Protein AF-A0AAW2YRF1-F1 (afdb_monomer)

Sequence (108 aa):
MTRDQGMNDHSERQIMEGVYMTDFRKKNNQQNLASDPKLSPEEIKERQNQIDHLERSNQEMLEYDPERKDQEIQEYILENVKIIKKYKTQIENSLKDSGDHYDNGVYL

Radius of gyration: 24.69 Å; Cα contacts (8 Å, |Δi|>4): 47; chains: 1; bounding box: 64×67×50 Å

Structure (mmCIF, N/CA/C/O backbone):
data_AF-A0AAW2YRF1-F1
#
_entry.id   AF-A0AAW2YRF1-F1
#
loop_
_atom_site.group_PDB
_atom_site.id
_atom_site.type_symbol
_atom_site.label_atom_id
_atom_site.label_alt_id
_atom_site.label_comp_id
_atom_site.label_asym_id
_atom_site.label_entity_id
_atom_site.label_seq_id
_atom_site.pdbx_PDB_ins_code
_atom_site.Cartn_x
_atom_site.Cartn_y
_atom_site.Cartn_z
_atom_site.occupancy
_atom_site.B_iso_or_equiv
_atom_site.auth_seq_id
_atom_site.auth_comp_id
_atom_site.auth_asym_id
_atom_site.auth_atom_id
_atom_site.pdbx_PDB_model_num
ATOM 1 N N . MET A 1 1 ? 20.471 -32.994 -32.333 1.00 36.84 1 MET A N 1
ATOM 2 C CA . MET A 1 1 ? 20.816 -31.558 -32.302 1.00 36.84 1 MET A CA 1
ATOM 3 C C . MET A 1 1 ? 20.463 -31.055 -30.914 1.00 36.84 1 MET A C 1
ATOM 5 O O . MET A 1 1 ? 19.290 -30.883 -30.609 1.00 36.84 1 MET A O 1
ATOM 9 N N . THR A 1 2 ? 21.453 -31.025 -30.028 1.00 39.25 2 THR A N 1
ATOM 10 C CA . THR A 1 2 ? 21.296 -30.841 -28.578 1.00 39.25 2 THR A CA 1
ATOM 11 C C . THR A 1 2 ? 21.519 -29.372 -28.224 1.00 39.25 2 THR A C 1
ATOM 13 O O . THR A 1 2 ? 22.401 -28.733 -28.785 1.00 39.25 2 THR A O 1
ATOM 16 N N . ARG A 1 3 ? 20.653 -28.851 -27.350 1.00 40.78 3 ARG A N 1
ATOM 17 C CA . ARG A 1 3 ? 20.533 -27.444 -26.948 1.00 40.78 3 ARG A CA 1
ATOM 18 C C . ARG A 1 3 ? 21.81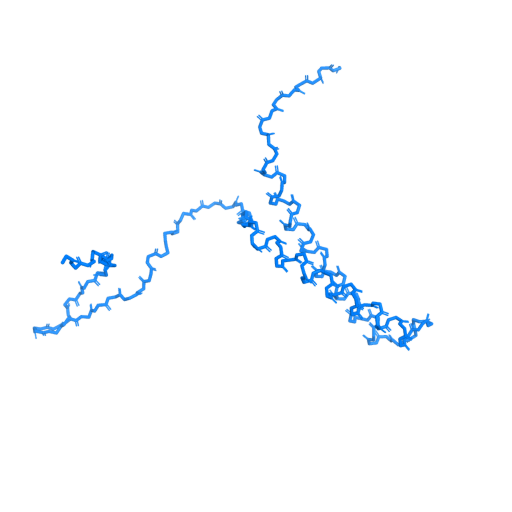7 -26.919 -26.294 1.00 40.78 3 ARG A C 1
ATOM 20 O O . ARG A 1 3 ? 22.289 -27.516 -25.333 1.00 40.78 3 ARG A O 1
ATOM 27 N N . ASP A 1 4 ? 22.292 -25.778 -26.781 1.00 45.16 4 ASP A N 1
ATOM 28 C CA . ASP A 1 4 ? 23.274 -24.913 -26.125 1.00 45.16 4 ASP A CA 1
ATOM 29 C C . ASP A 1 4 ? 22.631 -24.319 -24.857 1.00 45.16 4 ASP A C 1
ATOM 31 O O . ASP A 1 4 ? 21.684 -23.531 -24.931 1.00 45.16 4 ASP A O 1
ATOM 35 N N . GLN A 1 5 ? 23.069 -24.781 -23.684 1.00 44.62 5 GLN A N 1
ATOM 36 C CA . GLN A 1 5 ? 22.688 -24.242 -22.378 1.00 44.62 5 GLN A CA 1
ATOM 37 C C . GLN A 1 5 ? 23.835 -23.372 -21.868 1.00 44.62 5 GLN A C 1
ATOM 39 O O . GLN A 1 5 ? 24.977 -23.819 -21.803 1.00 44.62 5 GLN A O 1
ATOM 44 N N . GLY A 1 6 ? 23.497 -22.131 -21.510 1.00 45.22 6 GLY A N 1
ATOM 45 C CA . GLY A 1 6 ? 24.431 -21.091 -21.100 1.00 45.22 6 GLY A CA 1
ATOM 46 C C . GLY A 1 6 ? 25.429 -21.546 -20.039 1.00 45.22 6 GLY A C 1
ATOM 47 O O . GLY A 1 6 ? 25.054 -21.970 -18.944 1.00 45.22 6 GLY A O 1
ATOM 48 N N . MET A 1 7 ? 26.710 -21.397 -20.371 1.00 44.88 7 MET A N 1
ATOM 49 C CA . MET A 1 7 ? 27.801 -21.458 -19.411 1.00 44.88 7 MET A CA 1
ATOM 50 C C . MET A 1 7 ? 27.683 -20.269 -18.455 1.00 44.88 7 MET A C 1
ATOM 52 O O . MET A 1 7 ? 28.015 -19.136 -18.799 1.00 44.88 7 MET A O 1
ATOM 56 N N . ASN A 1 8 ? 27.182 -20.527 -17.246 1.00 54.75 8 ASN A N 1
ATOM 57 C CA . ASN A 1 8 ? 27.429 -19.641 -16.119 1.00 54.75 8 ASN A CA 1
ATOM 58 C C . ASN A 1 8 ? 28.921 -19.742 -15.784 1.00 54.75 8 ASN A C 1
ATOM 60 O O . ASN A 1 8 ? 29.389 -20.771 -15.301 1.00 54.75 8 ASN A O 1
ATOM 64 N N . ASP A 1 9 ? 29.652 -18.677 -16.093 1.00 54.75 9 ASP A N 1
ATOM 65 C CA . ASP A 1 9 ? 31.092 -18.536 -15.891 1.00 54.75 9 ASP A CA 1
ATOM 66 C C . ASP A 1 9 ? 31.390 -18.366 -14.386 1.00 54.75 9 ASP A C 1
ATOM 68 O O . ASP A 1 9 ? 31.544 -17.257 -13.860 1.00 54.75 9 ASP A O 1
ATOM 72 N N . HIS A 1 10 ? 31.338 -19.479 -13.651 1.00 62.91 10 HIS A N 1
ATOM 73 C CA . HIS A 1 10 ? 31.681 -19.534 -12.236 1.00 62.91 10 HIS A CA 1
ATOM 74 C C . HIS A 1 10 ? 33.199 -19.628 -12.086 1.00 62.91 10 HIS A C 1
ATOM 76 O O . HIS A 1 10 ? 33.837 -20.519 -12.637 1.00 62.91 10 HIS A O 1
ATOM 82 N N . SER A 1 11 ? 33.794 -18.719 -11.314 1.00 69.94 11 SER A N 1
ATOM 83 C CA . SER A 1 11 ? 35.229 -18.762 -11.035 1.00 69.94 11 SER A CA 1
ATOM 84 C C . SER A 1 11 ? 35.549 -19.897 -10.058 1.00 69.94 11 SER A C 1
ATOM 86 O O . SER A 1 11 ? 35.080 -19.880 -8.916 1.00 69.94 11 SER A O 1
ATOM 88 N N . GLU A 1 12 ? 36.367 -20.857 -10.486 1.00 72.44 12 GLU A N 1
ATOM 89 C CA . GLU A 1 12 ? 36.902 -21.927 -9.640 1.00 72.44 12 GLU A CA 1
ATOM 90 C C . GLU A 1 12 ? 38.232 -21.504 -9.008 1.00 72.44 12 GLU A C 1
ATOM 92 O O . GLU A 1 12 ? 39.100 -20.933 -9.672 1.00 72.44 12 GLU A O 1
ATOM 97 N N . ARG A 1 13 ? 38.419 -21.790 -7.715 1.00 75.88 13 ARG A N 1
ATOM 98 C CA . ARG A 1 13 ? 39.691 -21.567 -7.016 1.00 75.88 13 ARG A CA 1
ATOM 99 C C . ARG A 1 13 ? 40.171 -22.856 -6.357 1.00 75.88 13 ARG A C 1
ATOM 101 O O . ARG A 1 13 ? 39.432 -23.496 -5.612 1.00 75.88 13 ARG A O 1
ATOM 108 N N . GLN A 1 14 ? 41.431 -23.207 -6.601 1.00 82.06 14 GLN A N 1
ATOM 109 C CA . GLN A 1 14 ? 42.091 -24.331 -5.942 1.00 82.06 14 GLN A CA 1
ATOM 110 C C . GLN A 1 14 ? 42.462 -23.963 -4.499 1.00 82.06 14 GLN A C 1
ATOM 112 O O . GLN A 1 14 ? 43.044 -22.902 -4.259 1.00 82.06 14 GLN A O 1
ATOM 117 N N . ILE A 1 15 ? 42.122 -24.832 -3.544 1.00 81.50 15 ILE A N 1
ATOM 118 C CA . ILE A 1 15 ? 42.406 -24.621 -2.111 1.00 81.50 15 ILE A CA 1
ATOM 119 C C . ILE A 1 15 ? 43.464 -25.605 -1.604 1.00 81.50 15 ILE A C 1
ATOM 121 O O . ILE A 1 15 ? 44.271 -25.246 -0.751 1.00 81.50 15 ILE A O 1
ATOM 125 N N . MET A 1 16 ? 43.502 -26.816 -2.164 1.00 68.75 16 MET A N 1
ATOM 126 C CA . MET A 1 16 ? 44.537 -27.825 -1.920 1.00 68.75 16 MET A CA 1
ATOM 127 C C . MET A 1 16 ? 44.843 -28.601 -3.206 1.00 68.75 16 MET A C 1
ATOM 129 O O . MET A 1 16 ? 44.125 -28.490 -4.203 1.00 68.75 16 MET A O 1
ATOM 133 N N . GLU A 1 17 ? 45.923 -29.383 -3.207 1.00 70.75 17 GLU A N 1
ATOM 134 C CA . GLU A 1 17 ? 46.268 -30.266 -4.325 1.00 70.75 17 GLU A CA 1
ATOM 135 C C . GLU A 1 17 ? 45.103 -31.229 -4.612 1.00 70.75 17 GLU A C 1
ATOM 137 O O . GLU A 1 17 ? 44.673 -31.980 -3.740 1.00 70.75 17 GLU A O 1
ATOM 142 N N . GLY A 1 18 ? 44.521 -31.130 -5.811 1.00 77.81 18 GLY A N 1
ATOM 143 C CA . GLY A 1 18 ? 43.349 -31.914 -6.214 1.00 77.81 18 GLY A CA 1
ATOM 144 C C . GLY A 1 18 ? 41.987 -31.452 -5.668 1.00 77.81 18 GLY A C 1
ATOM 145 O O . GLY A 1 18 ? 40.986 -32.091 -5.982 1.00 77.81 18 GLY A O 1
ATOM 146 N N . VAL A 1 19 ? 41.907 -30.360 -4.893 1.00 74.69 19 VAL A N 1
ATOM 147 C CA . VAL A 1 19 ? 40.645 -29.863 -4.306 1.00 74.69 19 VAL A CA 1
ATOM 148 C C . VAL A 1 19 ? 40.318 -28.454 -4.804 1.00 74.69 19 VAL A C 1
ATOM 150 O O . VAL A 1 19 ? 41.022 -27.484 -4.498 1.00 74.69 19 VAL A O 1
ATOM 153 N N . TYR A 1 20 ? 39.203 -28.345 -5.527 1.00 82.69 20 TYR A N 1
ATOM 154 C CA . TYR A 1 20 ? 38.701 -27.112 -6.133 1.00 82.69 20 TYR A CA 1
ATOM 155 C C . TYR A 1 20 ? 37.391 -26.685 -5.468 1.00 82.69 20 TYR A C 1
ATOM 157 O O . TYR A 1 20 ? 36.534 -27.518 -5.180 1.00 82.69 20 TYR A O 1
ATOM 165 N N . MET A 1 21 ? 37.232 -25.383 -5.231 1.00 76.25 21 MET A N 1
ATOM 166 C CA . MET A 1 21 ? 35.952 -24.797 -4.840 1.00 76.25 21 MET A CA 1
ATOM 167 C C . MET A 1 21 ? 35.445 -23.861 -5.931 1.00 76.25 21 MET A C 1
ATOM 169 O O . MET A 1 21 ? 36.144 -22.935 -6.345 1.00 76.25 21 MET A O 1
ATOM 173 N N . THR A 1 22 ? 34.203 -24.079 -6.346 1.00 78.12 22 THR A N 1
ATOM 174 C CA . THR A 1 22 ? 33.478 -23.214 -7.276 1.00 78.12 22 THR A CA 1
ATOM 175 C C . THR A 1 22 ? 32.77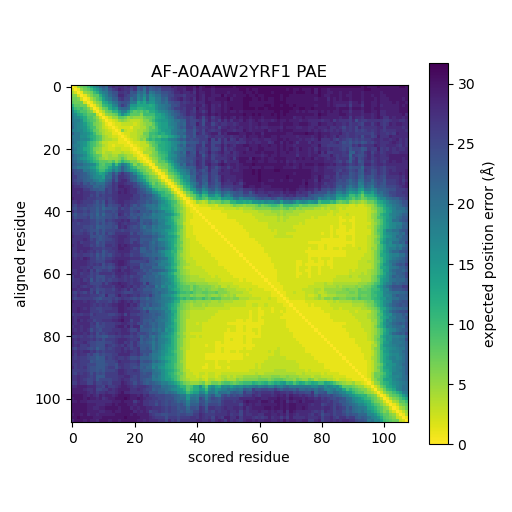4 -22.108 -6.497 1.00 78.12 22 THR A C 1
ATOM 177 O O . THR A 1 22 ? 32.010 -22.380 -5.568 1.00 78.12 22 THR A O 1
ATOM 180 N N . ASP A 1 23 ? 33.025 -20.851 -6.857 1.00 69.31 23 ASP A N 1
ATOM 181 C CA . ASP A 1 23 ? 32.333 -19.719 -6.248 1.00 69.31 23 ASP A CA 1
ATOM 182 C C . ASP A 1 23 ? 31.011 -19.439 -6.981 1.00 69.31 23 ASP A C 1
ATOM 184 O O . ASP A 1 23 ? 30.985 -18.913 -8.095 1.00 69.31 23 ASP A O 1
ATOM 188 N N . PHE A 1 24 ? 29.893 -19.806 -6.350 1.00 70.31 24 PHE A N 1
ATOM 189 C CA . PHE A 1 24 ? 28.544 -19.582 -6.885 1.00 70.31 24 PHE A CA 1
ATOM 190 C C . PHE A 1 24 ? 27.994 -18.185 -6.589 1.00 70.31 24 PHE A C 1
ATOM 192 O O . PHE A 1 24 ? 26.838 -17.898 -6.919 1.00 70.31 24 PHE A O 1
ATOM 199 N N . ARG A 1 25 ? 28.774 -17.298 -5.958 1.00 69.06 25 ARG A N 1
ATOM 200 C CA . ARG A 1 25 ? 28.332 -15.922 -5.733 1.00 69.06 25 ARG A CA 1
ATOM 201 C C . ARG A 1 25 ? 28.114 -15.261 -7.091 1.00 69.06 25 ARG A C 1
ATOM 203 O O . ARG A 1 25 ? 29.058 -15.023 -7.841 1.00 69.06 25 ARG A O 1
ATOM 210 N N . LYS A 1 26 ? 26.848 -14.961 -7.410 1.00 57.59 26 LYS A N 1
ATOM 211 C CA . LYS A 1 26 ? 26.489 -14.103 -8.543 1.00 57.59 26 LYS A CA 1
ATOM 212 C C . LYS A 1 26 ? 27.357 -12.853 -8.449 1.00 57.59 26 LYS A C 1
ATOM 214 O O . LYS A 1 26 ? 27.332 -12.174 -7.421 1.00 57.59 26 LYS A O 1
ATOM 219 N N . LYS A 1 27 ? 28.122 -12.561 -9.504 1.00 55.28 27 LYS A N 1
ATOM 220 C CA . LYS A 1 27 ? 28.773 -11.262 -9.678 1.00 55.28 27 LYS A CA 1
ATOM 221 C C . LYS A 1 27 ? 27.654 -10.222 -9.731 1.00 55.28 27 LYS A C 1
ATOM 223 O O . LYS A 1 27 ? 27.136 -9.922 -10.801 1.00 55.28 27 LYS A O 1
ATOM 228 N N . ASN A 1 28 ? 27.231 -9.715 -8.574 1.00 47.66 28 ASN A N 1
ATOM 229 C CA . ASN A 1 28 ? 26.472 -8.481 -8.514 1.00 47.66 28 ASN A CA 1
ATOM 230 C C . ASN A 1 28 ? 27.439 -7.421 -9.013 1.00 47.66 28 ASN A C 1
ATOM 232 O O . ASN A 1 28 ? 28.335 -6.990 -8.288 1.00 47.66 28 ASN A O 1
ATOM 236 N N . ASN A 1 29 ? 27.302 -7.098 -10.294 1.00 46.66 29 ASN A N 1
ATOM 237 C CA . ASN A 1 29 ? 27.963 -5.977 -10.917 1.00 46.66 29 ASN A CA 1
ATOM 238 C C . ASN A 1 29 ? 27.454 -4.743 -10.165 1.00 46.66 29 ASN A C 1
ATOM 240 O O . ASN A 1 29 ? 26.373 -4.232 -10.446 1.00 46.66 29 ASN A O 1
ATOM 244 N N . GLN A 1 30 ? 28.183 -4.341 -9.123 1.00 52.12 30 GLN A N 1
ATOM 245 C CA . GLN A 1 30 ? 28.000 -3.065 -8.453 1.00 52.12 30 GLN A CA 1
ATOM 246 C C . GLN A 1 30 ? 28.397 -1.986 -9.459 1.00 52.12 30 GLN A C 1
ATOM 248 O O . GLN A 1 30 ? 29.527 -1.502 -9.467 1.00 52.12 30 GLN A O 1
ATOM 253 N N . GLN A 1 31 ? 27.464 -1.639 -10.344 1.00 46.06 31 GLN A N 1
ATOM 254 C CA . GLN A 1 31 ? 27.438 -0.303 -10.902 1.00 46.06 31 GLN A CA 1
ATOM 255 C C . GLN A 1 31 ? 26.774 0.621 -9.888 1.00 46.06 31 GLN A C 1
ATOM 257 O O . GLN A 1 31 ? 25.839 0.276 -9.171 1.00 46.06 31 GLN A O 1
ATOM 262 N N . ASN A 1 32 ? 27.410 1.765 -9.776 1.00 41.09 32 ASN A N 1
ATOM 263 C CA . ASN A 1 32 ? 27.377 2.703 -8.684 1.00 41.09 32 ASN A CA 1
ATOM 264 C C . ASN A 1 32 ? 26.486 3.889 -9.121 1.00 41.09 32 ASN A C 1
ATOM 266 O O . ASN A 1 32 ? 26.376 4.137 -10.320 1.00 41.09 32 ASN A O 1
ATOM 270 N N . LEU A 1 33 ? 25.955 4.642 -8.151 1.00 43.09 33 LEU A N 1
ATOM 271 C CA . LEU A 1 33 ? 25.226 5.925 -8.260 1.00 43.09 33 LEU A CA 1
ATOM 272 C C . LEU A 1 33 ? 23.690 5.887 -8.438 1.00 43.09 33 LEU A C 1
ATOM 274 O O . LEU A 1 33 ? 23.150 5.867 -9.537 1.00 43.09 33 LEU A O 1
ATOM 278 N N . ALA A 1 34 ? 23.009 6.021 -7.294 1.00 47.31 34 ALA A N 1
ATOM 279 C CA . ALA A 1 34 ? 21.931 6.987 -7.046 1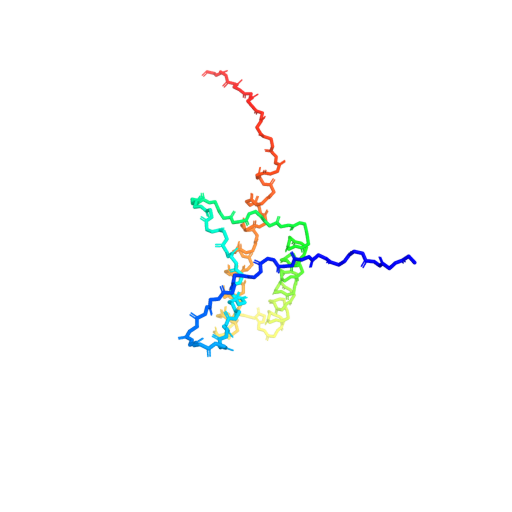.00 47.31 34 ALA A CA 1
ATOM 280 C C . ALA A 1 34 ? 20.960 7.289 -8.206 1.00 47.31 34 ALA A C 1
ATOM 282 O O . ALA A 1 34 ? 20.900 8.397 -8.727 1.00 47.31 34 ALA A O 1
ATOM 283 N N . SER A 1 35 ? 20.131 6.313 -8.532 1.00 49.59 35 SER A N 1
ATOM 284 C CA . SER A 1 35 ? 18.763 6.532 -8.999 1.00 49.59 35 SER A CA 1
ATOM 285 C C . SER A 1 35 ? 17.941 5.423 -8.353 1.00 49.59 35 SER A C 1
ATOM 287 O O . SER A 1 35 ? 18.411 4.285 -8.281 1.00 49.59 35 SER A O 1
ATOM 289 N N . ASP A 1 36 ? 16.783 5.743 -7.772 1.00 57.78 36 ASP A N 1
ATOM 290 C CA . ASP A 1 36 ? 15.845 4.696 -7.357 1.00 57.78 36 ASP A CA 1
ATOM 291 C C . ASP A 1 36 ? 15.674 3.742 -8.553 1.00 57.78 36 ASP A C 1
ATOM 293 O O . ASP A 1 36 ? 15.431 4.230 -9.660 1.00 57.78 36 ASP A O 1
ATOM 297 N N . PRO A 1 37 ? 15.878 2.420 -8.398 1.00 67.25 37 PRO A N 1
ATOM 298 C CA . PRO A 1 37 ? 15.842 1.513 -9.533 1.00 67.25 37 PRO A CA 1
ATO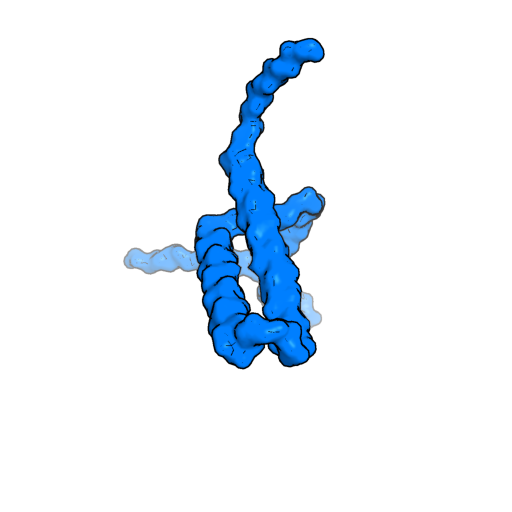M 299 C C . PRO A 1 37 ? 14.472 1.623 -10.196 1.00 67.25 37 PRO A C 1
ATOM 301 O O . PRO A 1 37 ? 13.445 1.338 -9.576 1.00 67.25 37 PRO A O 1
ATOM 304 N N . LYS A 1 38 ? 14.478 2.084 -11.449 1.00 77.75 38 LYS A N 1
ATOM 305 C CA . LYS A 1 38 ? 13.289 2.203 -12.287 1.00 77.75 38 LYS A CA 1
ATOM 306 C C . LYS A 1 38 ? 12.567 0.860 -12.300 1.00 77.75 38 LYS A C 1
ATOM 308 O O . LYS A 1 38 ? 13.155 -0.150 -12.688 1.00 77.75 38 LYS A O 1
ATOM 313 N N . LEU A 1 39 ? 11.311 0.860 -11.863 1.00 85.88 39 LEU A N 1
ATOM 314 C CA . LEU A 1 39 ? 10.497 -0.347 -11.812 1.00 85.88 39 LEU A CA 1
ATOM 315 C C . LEU A 1 39 ? 10.189 -0.834 -13.233 1.00 85.88 39 LEU A C 1
ATOM 317 O O . LEU A 1 39 ? 9.861 -0.043 -14.123 1.00 85.88 39 LEU A O 1
ATOM 321 N N . SER A 1 40 ? 10.260 -2.146 -13.434 1.00 90.06 40 SER A N 1
ATOM 322 C CA . SER A 1 40 ? 9.735 -2.811 -14.627 1.00 90.06 40 SER A 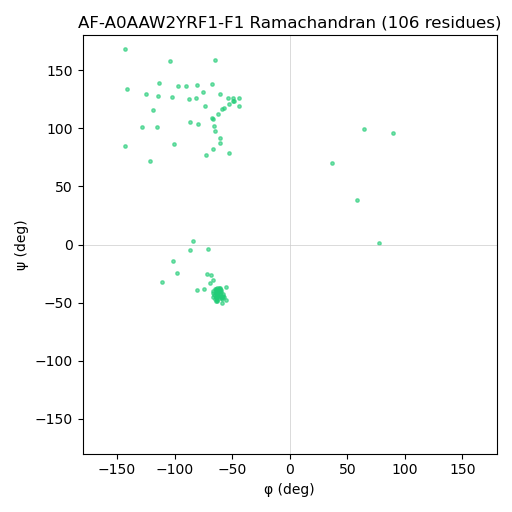CA 1
ATOM 323 C C . SER A 1 40 ? 8.203 -2.690 -14.707 1.00 90.06 40 SER A C 1
ATOM 325 O O . SER A 1 40 ? 7.541 -2.478 -13.685 1.00 90.06 40 S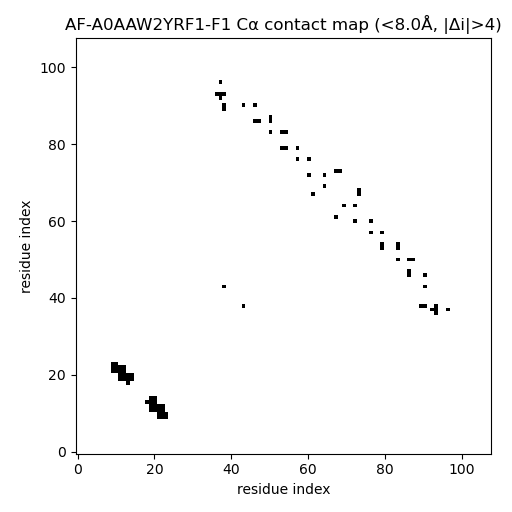ER A O 1
ATOM 327 N N . PRO A 1 41 ? 7.593 -2.838 -15.898 1.00 89.88 41 PRO A N 1
ATOM 328 C CA . PRO A 1 41 ? 6.136 -2.840 -16.042 1.00 89.88 41 PRO A CA 1
ATOM 329 C C . PRO A 1 41 ? 5.434 -3.883 -15.159 1.00 89.88 41 PRO A C 1
ATOM 331 O O . PRO A 1 41 ? 4.361 -3.612 -14.615 1.00 89.88 41 PRO A O 1
ATOM 334 N N . GLU A 1 42 ? 6.040 -5.059 -14.988 1.00 91.88 42 GLU A N 1
ATOM 335 C CA . GLU A 1 42 ? 5.554 -6.109 -14.096 1.00 91.88 42 GLU A CA 1
ATOM 336 C C . GLU A 1 42 ? 5.560 -5.647 -12.634 1.00 91.88 42 GLU A C 1
ATOM 338 O O . GLU A 1 42 ? 4.544 -5.770 -11.951 1.00 91.88 42 GLU A O 1
ATOM 343 N N . GLU A 1 43 ? 6.651 -5.034 -12.168 1.00 91.62 43 GLU A N 1
ATOM 344 C CA . GLU A 1 43 ? 6.741 -4.496 -10.806 1.00 91.62 43 GLU A CA 1
ATOM 345 C C . GLU A 1 43 ? 5.765 -3.336 -10.578 1.00 91.62 43 GLU A C 1
ATOM 347 O O . GLU A 1 43 ? 5.155 -3.250 -9.513 1.00 91.62 43 GLU A O 1
ATOM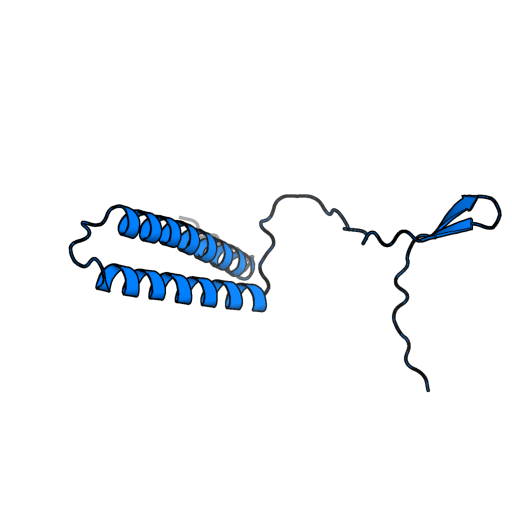 352 N N . ILE A 1 44 ? 5.557 -2.461 -11.570 1.00 92.19 44 ILE A N 1
ATOM 353 C CA . ILE A 1 44 ? 4.542 -1.397 -11.499 1.00 92.19 44 ILE A CA 1
ATOM 354 C C . ILE A 1 44 ? 3.152 -2.010 -11.302 1.00 92.19 44 ILE A C 1
ATOM 356 O O . ILE A 1 44 ? 2.395 -1.561 -10.440 1.00 92.19 44 ILE A O 1
ATOM 360 N N . LYS A 1 45 ? 2.823 -3.062 -12.060 1.00 94.19 45 LYS A N 1
ATOM 361 C CA . LYS A 1 45 ? 1.547 -3.773 -11.930 1.00 94.19 45 LYS A CA 1
ATOM 362 C C . LYS A 1 45 ? 1.401 -4.438 -10.560 1.00 94.19 45 LYS A C 1
ATOM 364 O O . LYS A 1 45 ? 0.338 -4.349 -9.951 1.00 94.19 45 LYS A O 1
ATOM 369 N N . GLU A 1 46 ? 2.449 -5.079 -10.054 1.00 95.62 46 GLU A N 1
ATOM 370 C CA . GLU A 1 46 ? 2.440 -5.675 -8.714 1.00 95.62 46 GLU A CA 1
ATOM 371 C C . GLU A 1 46 ? 2.241 -4.624 -7.619 1.00 95.62 46 GLU A C 1
ATOM 373 O O . GLU A 1 46 ? 1.435 -4.825 -6.709 1.00 95.62 46 GLU A O 1
ATOM 378 N N . ARG A 1 47 ? 2.920 -3.476 -7.721 1.00 95.19 47 ARG A N 1
ATOM 379 C CA . ARG A 1 47 ? 2.743 -2.351 -6.794 1.00 95.19 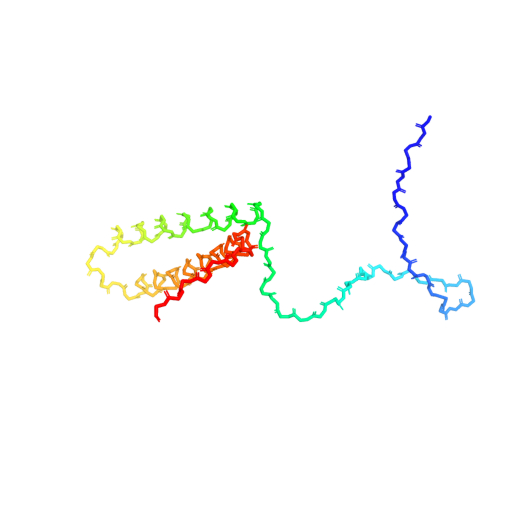47 ARG A CA 1
ATOM 380 C C . ARG A 1 47 ? 1.336 -1.773 -6.861 1.00 95.19 47 ARG A C 1
ATOM 382 O O . ARG A 1 47 ? 0.776 -1.464 -5.812 1.00 95.19 47 ARG A O 1
ATOM 389 N N . GLN A 1 48 ? 0.750 -1.673 -8.052 1.00 95.94 48 GLN A N 1
ATOM 390 C CA . GLN A 1 48 ? -0.635 -1.236 -8.200 1.00 95.94 48 GLN A CA 1
ATOM 391 C C . GLN A 1 48 ? -1.601 -2.214 -7.521 1.00 95.94 48 GLN A C 1
ATOM 393 O O . GLN A 1 48 ? -2.430 -1.786 -6.726 1.00 95.94 48 GLN A O 1
ATOM 398 N N . ASN A 1 49 ? -1.426 -3.523 -7.717 1.00 97.31 49 ASN A N 1
ATOM 399 C CA . ASN A 1 49 ? -2.240 -4.525 -7.022 1.00 97.31 49 ASN A CA 1
ATOM 400 C C . ASN A 1 49 ? -2.096 -4.416 -5.493 1.00 97.31 49 ASN A C 1
ATOM 402 O O . ASN A 1 49 ? -3.080 -4.528 -4.766 1.00 97.31 49 ASN A O 1
ATOM 406 N N . GLN A 1 50 ? -0.878 -4.187 -4.988 1.00 97.00 50 GLN A N 1
ATOM 407 C CA . GLN A 1 50 ? -0.641 -3.977 -3.555 1.00 97.00 50 GLN A CA 1
ATOM 408 C C . GLN A 1 50 ? -1.366 -2.730 -3.033 1.00 97.00 50 GLN A C 1
ATOM 410 O O . GLN A 1 50 ? -1.959 -2.787 -1.958 1.00 97.00 50 GLN A O 1
ATOM 415 N N . ILE A 1 51 ? -1.349 -1.625 -3.787 1.00 97.31 51 ILE A N 1
ATOM 416 C CA . ILE A 1 51 ? -2.117 -0.416 -3.459 1.00 97.31 51 ILE A CA 1
ATOM 417 C C . ILE A 1 51 ? -3.609 -0.747 -3.387 1.00 97.31 51 ILE A C 1
ATOM 419 O O . ILE A 1 51 ? -4.234 -0.445 -2.375 1.00 97.31 51 ILE A O 1
ATOM 423 N N . ASP A 1 52 ? -4.155 -1.410 -4.406 1.00 97.94 52 ASP A N 1
ATOM 424 C CA . ASP A 1 52 ? -5.583 -1.729 -4.483 1.00 97.94 52 ASP A CA 1
ATOM 425 C C . ASP A 1 52 ? -6.031 -2.618 -3.308 1.00 97.94 52 ASP A C 1
ATOM 427 O O . ASP A 1 52 ? -7.112 -2.433 -2.742 1.00 97.94 52 ASP A O 1
ATOM 431 N N . HIS A 1 53 ? -5.186 -3.570 -2.897 1.00 98.19 53 HIS A N 1
ATOM 432 C CA . HIS A 1 53 ? -5.437 -4.406 -1.724 1.00 98.19 53 HIS A CA 1
ATOM 433 C C . HIS A 1 53 ? -5.424 -3.608 -0.416 1.00 98.19 53 HIS A C 1
ATOM 435 O O . HIS A 1 53 ? -6.308 -3.802 0.418 1.00 98.19 53 HIS A O 1
ATOM 441 N N . LEU A 1 54 ? -4.459 -2.703 -0.235 1.00 98.06 54 LEU A N 1
ATOM 442 C CA . LEU A 1 54 ? -4.380 -1.857 0.959 1.00 98.06 54 LEU A CA 1
ATOM 443 C C . LEU A 1 54 ? -5.548 -0.865 1.029 1.00 98.06 54 LEU A C 1
ATOM 445 O O . LEU A 1 54 ? -6.105 -0.649 2.102 1.00 98.06 54 LEU A O 1
ATOM 449 N N . GLU A 1 55 ? -5.953 -0.284 -0.101 1.00 97.75 55 GLU A N 1
ATOM 450 C CA . GLU A 1 55 ? -7.104 0.622 -0.167 1.00 97.75 55 GLU A CA 1
ATOM 451 C C . GLU A 1 55 ? -8.408 -0.107 0.183 1.00 97.75 55 GLU A C 1
ATOM 453 O O . GLU A 1 55 ? -9.196 0.413 0.974 1.00 97.75 55 GLU A O 1
ATOM 458 N N . ARG A 1 56 ? -8.600 -1.338 -0.311 1.00 98.12 56 ARG A N 1
ATOM 459 C CA . ARG A 1 56 ? -9.747 -2.176 0.069 1.00 98.12 56 ARG A CA 1
ATOM 460 C C . ARG A 1 56 ? -9.724 -2.552 1.548 1.00 98.12 56 ARG A C 1
ATOM 462 O O . ARG A 1 56 ? -10.733 -2.402 2.222 1.00 98.12 56 ARG A O 1
ATOM 469 N N . SER A 1 57 ? -8.571 -2.971 2.069 1.00 97.88 57 SER A N 1
ATOM 470 C CA . SER A 1 57 ? -8.424 -3.291 3.494 1.00 97.88 57 SER A CA 1
ATOM 471 C C . SER A 1 57 ? -8.731 -2.080 4.382 1.00 97.88 57 SER A C 1
ATOM 473 O O . SER A 1 57 ? -9.402 -2.216 5.400 1.00 97.88 57 SER A O 1
ATOM 475 N N . ASN A 1 58 ? -8.322 -0.875 3.973 1.00 97.62 58 ASN A N 1
ATOM 476 C CA . ASN A 1 58 ? -8.680 0.357 4.676 1.00 97.62 58 ASN A CA 1
ATOM 477 C C . ASN A 1 58 ? -10.187 0.635 4.650 1.00 97.62 58 ASN A C 1
ATOM 479 O O . ASN A 1 58 ? -10.722 1.117 5.644 1.00 97.62 58 ASN A O 1
ATOM 483 N N . GLN A 1 59 ? -10.870 0.350 3.537 1.00 97.69 59 GLN A N 1
ATOM 484 C CA . GLN A 1 59 ? -12.328 0.470 3.461 1.00 97.69 59 GLN A CA 1
ATOM 485 C C . GLN A 1 59 ? -13.008 -0.508 4.417 1.00 97.69 59 GLN A C 1
ATOM 487 O O . GLN A 1 59 ? -13.827 -0.076 5.218 1.00 97.69 59 GLN A O 1
ATOM 492 N N . GLU A 1 60 ? -12.603 -1.777 4.404 1.00 97.88 60 GLU A N 1
ATOM 493 C CA . GLU A 1 60 ? -13.125 -2.799 5.318 1.00 97.88 60 GLU A CA 1
ATOM 494 C C . GLU A 1 60 ? -12.923 -2.378 6.784 1.00 97.88 60 GLU A C 1
ATOM 496 O O . GLU A 1 60 ? -13.858 -2.407 7.577 1.00 97.88 60 GLU A O 1
ATOM 501 N N . MET A 1 61 ? -11.738 -1.881 7.148 1.00 97.00 61 MET A N 1
ATOM 502 C CA . MET A 1 61 ? -11.468 -1.374 8.498 1.00 97.00 61 MET A CA 1
ATOM 503 C C . MET A 1 61 ? -12.348 -0.172 8.888 1.00 97.00 61 MET A C 1
ATOM 505 O O . MET A 1 61 ? -12.791 -0.082 10.031 1.00 97.00 61 MET A O 1
ATOM 509 N N . LEU A 1 62 ? -12.648 0.732 7.950 1.00 96.19 62 LEU A N 1
ATOM 510 C CA . LEU A 1 62 ? -13.569 1.852 8.179 1.00 96.19 62 LEU A CA 1
ATOM 511 C C . LEU A 1 62 ? -15.036 1.411 8.277 1.00 96.19 62 LEU A C 1
ATOM 513 O O . LEU A 1 62 ? -15.827 2.102 8.915 1.00 96.19 62 LEU A O 1
ATOM 517 N N . GLU A 1 63 ? -15.411 0.286 7.667 1.00 96.50 63 GLU A N 1
ATOM 518 C CA . GLU A 1 63 ? -16.729 -0.325 7.869 1.00 96.50 63 GLU A CA 1
ATOM 519 C C . GLU A 1 63 ? -16.865 -0.906 9.286 1.00 96.50 63 GLU A C 1
ATOM 521 O O . GLU A 1 63 ? -17.950 -0.839 9.866 1.00 96.50 63 GLU A O 1
ATOM 526 N N . TYR A 1 64 ? -15.770 -1.415 9.865 1.00 95.00 64 TYR A N 1
ATOM 527 C CA . TYR A 1 64 ? -15.723 -1.868 11.261 1.00 95.00 64 TYR A CA 1
ATOM 528 C C . TYR A 1 64 ? -15.689 -0.712 12.275 1.00 95.00 64 TYR A C 1
ATOM 530 O O . TYR A 1 64 ? -16.343 -0.809 13.313 1.00 95.00 64 TYR A O 1
ATOM 538 N N . ASP A 1 65 ? -14.974 0.381 11.983 1.00 95.31 65 ASP A N 1
ATOM 539 C CA . ASP A 1 65 ? -14.895 1.583 12.832 1.00 95.31 65 ASP A CA 1
ATOM 540 C C . ASP A 1 65 ? -15.371 2.853 12.093 1.00 95.31 65 ASP A C 1
ATOM 542 O O . ASP A 1 65 ? -14.572 3.739 11.754 1.00 95.31 65 ASP A O 1
ATOM 546 N N . PRO A 1 66 ? -16.689 2.987 11.845 1.00 93.50 66 PRO A N 1
ATOM 547 C CA . PRO A 1 66 ? -17.236 4.112 11.087 1.00 93.50 66 PRO A CA 1
ATOM 548 C C . PRO A 1 66 ? -17.123 5.447 11.834 1.00 93.50 66 PRO A C 1
ATOM 550 O O . PRO A 1 66 ? -17.061 6.507 11.210 1.00 93.50 66 PRO A O 1
ATOM 553 N N . GLU A 1 67 ? -17.085 5.413 13.170 1.00 96.12 67 GLU A N 1
ATOM 554 C CA . GLU A 1 67 ? -16.952 6.607 14.011 1.00 96.12 67 GLU A CA 1
ATOM 555 C C . GLU A 1 67 ? -15.493 7.020 14.258 1.00 96.12 67 GLU A C 1
ATOM 557 O O . GLU A 1 67 ? -15.261 8.076 14.850 1.00 96.12 67 GLU A O 1
ATOM 562 N N . ARG A 1 68 ? -14.521 6.226 13.788 1.00 93.81 68 ARG A N 1
ATOM 563 C CA . ARG A 1 68 ? -13.078 6.467 13.942 1.00 93.81 68 ARG A CA 1
ATOM 564 C C . ARG A 1 68 ? -12.624 6.579 15.397 1.00 93.81 68 ARG A C 1
ATOM 566 O O . ARG A 1 68 ? -11.815 7.447 15.734 1.00 93.81 68 ARG A O 1
ATOM 573 N N . LYS A 1 69 ? -13.198 5.755 16.272 1.00 95.00 69 LYS A N 1
ATOM 574 C CA . LYS A 1 69 ? -12.921 5.775 17.716 1.00 95.00 69 LYS A CA 1
ATOM 575 C C . LYS A 1 69 ? -11.897 4.727 18.129 1.00 95.00 69 LYS A C 1
ATOM 577 O O . LYS A 1 69 ? -11.260 4.905 19.166 1.00 95.00 69 LYS A O 1
ATOM 582 N N . ASP A 1 70 ? -11.748 3.658 17.354 1.00 96.56 70 ASP A N 1
ATOM 583 C CA . ASP A 1 70 ? -10.788 2.605 17.648 1.00 96.56 70 ASP A CA 1
ATOM 584 C C . ASP A 1 70 ? -9.390 3.050 17.209 1.00 96.56 70 ASP A C 1
ATOM 586 O O . ASP A 1 70 ? -9.052 3.091 16.025 1.00 96.56 70 ASP A O 1
ATOM 590 N N . GLN A 1 71 ? -8.572 3.424 18.192 1.00 96.81 71 GLN A N 1
ATOM 591 C CA . GLN A 1 71 ? -7.234 3.944 17.946 1.00 96.81 71 GLN A CA 1
ATOM 592 C C . GLN A 1 71 ? -6.341 2.933 17.215 1.00 96.81 71 GLN A C 1
ATOM 594 O O . GLN A 1 71 ? -5.569 3.341 16.351 1.00 96.81 71 GLN A O 1
ATOM 599 N N . GLU A 1 72 ? -6.459 1.639 17.517 1.00 97.00 72 GLU A N 1
ATOM 600 C CA . GLU A 1 72 ? -5.641 0.604 16.886 1.00 97.00 72 GLU A CA 1
ATOM 601 C C . GLU A 1 72 ? -5.995 0.481 15.397 1.00 97.00 72 GLU A C 1
ATOM 603 O O . GLU A 1 72 ? -5.111 0.503 14.537 1.00 97.00 72 GLU A O 1
ATOM 608 N N . ILE A 1 73 ? -7.291 0.471 15.067 1.00 96.19 73 ILE A N 1
ATOM 609 C CA . ILE A 1 73 ? -7.753 0.468 13.672 1.00 96.19 73 ILE A CA 1
ATOM 610 C C . ILE A 1 73 ? -7.267 1.720 12.929 1.00 96.19 73 ILE A C 1
ATOM 612 O O . ILE A 1 73 ? -6.762 1.626 11.805 1.00 96.19 73 ILE A O 1
ATOM 616 N N . GLN A 1 74 ? -7.371 2.900 13.549 1.00 97.00 74 GLN A N 1
ATOM 617 C CA . GLN A 1 74 ? -6.887 4.136 12.931 1.00 97.00 74 GLN A CA 1
ATOM 618 C C . GLN A 1 74 ? -5.365 4.114 12.709 1.00 97.00 74 GLN A C 1
ATOM 620 O O . GLN A 1 74 ? -4.893 4.602 11.679 1.00 97.00 74 GLN A O 1
ATOM 625 N N . GLU A 1 75 ? -4.588 3.533 13.625 1.00 97.62 75 GLU A N 1
ATOM 626 C CA . GLU A 1 75 ? -3.136 3.386 13.482 1.00 97.62 75 GLU A CA 1
ATOM 627 C C . GLU A 1 75 ? -2.764 2.483 12.297 1.00 97.62 75 GLU A C 1
ATOM 629 O O . GLU A 1 75 ? -1.937 2.888 11.471 1.00 97.62 75 GLU A O 1
ATOM 634 N N . TYR A 1 76 ? -3.430 1.335 12.131 1.00 97.62 76 TYR A N 1
ATOM 635 C CA . TYR A 1 76 ? -3.215 0.459 10.972 1.00 97.62 76 TYR A CA 1
ATOM 636 C C . TYR A 1 76 ? -3.597 1.131 9.649 1.00 97.62 76 TYR A C 1
ATOM 638 O O . TYR A 1 76 ? -2.840 1.064 8.676 1.00 97.62 76 TYR A O 1
ATOM 646 N N . ILE A 1 77 ? -4.729 1.845 9.602 1.00 96.81 77 ILE A N 1
ATOM 647 C CA . ILE A 1 77 ? -5.125 2.618 8.413 1.00 96.81 77 ILE A CA 1
ATOM 648 C C . ILE A 1 77 ? -4.046 3.656 8.073 1.00 96.81 77 ILE A C 1
ATOM 650 O O . ILE A 1 77 ? -3.659 3.801 6.909 1.00 96.81 77 ILE A O 1
ATOM 654 N N . LEU A 1 78 ? -3.528 4.376 9.072 1.00 97.25 78 LEU A N 1
ATOM 655 C CA . LEU A 1 78 ? -2.477 5.374 8.874 1.00 97.25 78 LEU A CA 1
ATOM 656 C C . LEU A 1 78 ? -1.169 4.752 8.373 1.00 97.25 78 LEU A C 1
ATOM 658 O O . LEU A 1 78 ? -0.497 5.348 7.525 1.00 97.25 78 LEU A O 1
ATOM 662 N N . GLU A 1 79 ? -0.792 3.575 8.868 1.00 97.94 79 GLU A N 1
ATOM 663 C CA . GLU A 1 79 ? 0.371 2.838 8.371 1.00 97.94 79 GLU A CA 1
ATOM 664 C C . GLU A 1 79 ? 0.186 2.422 6.907 1.00 97.94 79 GLU A C 1
ATOM 666 O O . GLU A 1 79 ? 1.038 2.727 6.064 1.00 97.94 79 GLU A O 1
ATOM 6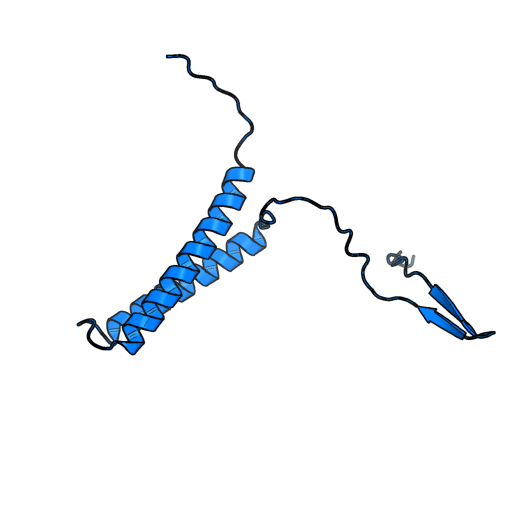71 N N . ASN A 1 80 ? -0.970 1.850 6.569 1.00 97.81 80 ASN A N 1
ATOM 672 C CA . ASN A 1 80 ? -1.313 1.482 5.197 1.00 97.81 80 ASN A CA 1
ATOM 673 C C . ASN A 1 80 ? -1.265 2.690 4.255 1.00 97.81 80 ASN A C 1
ATOM 675 O O . ASN A 1 80 ? -0.706 2.602 3.162 1.00 97.81 80 ASN A O 1
ATOM 679 N N . VAL A 1 81 ? -1.776 3.852 4.678 1.00 97.69 81 VAL A N 1
ATOM 680 C CA . VAL A 1 81 ? -1.709 5.098 3.894 1.00 97.69 81 VAL A CA 1
ATOM 681 C C . VAL A 1 81 ? -0.260 5.517 3.613 1.00 97.69 81 VAL A C 1
ATOM 683 O O . VAL A 1 81 ? 0.050 5.942 2.495 1.00 97.69 81 VAL A O 1
ATOM 686 N N . LYS A 1 82 ? 0.655 5.376 4.582 1.00 97.69 82 LYS A N 1
ATOM 687 C CA . LYS A 1 82 ? 2.087 5.663 4.367 1.00 97.69 82 LYS A CA 1
ATOM 688 C C . LYS A 1 82 ? 2.693 4.719 3.326 1.00 97.69 82 LYS A C 1
ATOM 690 O O . LYS A 1 82 ? 3.442 5.176 2.460 1.00 97.69 82 LYS A O 1
ATOM 695 N N . ILE A 1 83 ? 2.350 3.431 3.382 1.00 96.94 83 ILE A N 1
ATOM 696 C CA . ILE A 1 83 ? 2.818 2.420 2.421 1.00 96.94 83 ILE A CA 1
ATOM 697 C C . ILE A 1 83 ? 2.272 2.715 1.019 1.00 96.94 83 ILE A C 1
ATOM 699 O O . ILE A 1 83 ? 3.048 2.773 0.065 1.00 96.94 83 ILE A O 1
ATOM 703 N N . ILE A 1 84 ? 0.971 2.998 0.897 1.00 97.06 84 ILE A N 1
ATOM 704 C CA . ILE A 1 84 ? 0.332 3.386 -0.368 1.00 97.06 84 ILE A CA 1
ATOM 705 C C . ILE A 1 84 ? 1.044 4.597 -0.972 1.00 97.06 84 ILE A C 1
ATOM 707 O O . ILE A 1 84 ? 1.392 4.582 -2.152 1.00 97.06 84 ILE A O 1
ATOM 711 N N . LYS A 1 85 ? 1.309 5.638 -0.170 1.00 96.25 85 LYS A N 1
ATOM 712 C CA . LYS A 1 85 ? 2.021 6.833 -0.639 1.00 96.25 85 LYS A CA 1
ATOM 713 C C . LYS A 1 85 ? 3.409 6.482 -1.172 1.00 96.25 85 LYS A C 1
ATOM 715 O O . LYS A 1 85 ? 3.771 6.938 -2.251 1.00 96.25 85 LYS A O 1
ATOM 720 N N . LYS A 1 86 ? 4.156 5.639 -0.454 1.00 95.25 86 LYS A N 1
ATOM 721 C CA . LYS A 1 86 ? 5.474 5.163 -0.892 1.00 95.25 86 LYS A CA 1
ATOM 722 C C . LYS A 1 86 ? 5.393 4.439 -2.239 1.00 95.25 86 LYS A C 1
ATOM 724 O O . LYS A 1 86 ? 6.188 4.740 -3.123 1.00 95.25 86 LYS A O 1
ATOM 729 N N . TYR A 1 87 ? 4.440 3.525 -2.419 1.00 95.56 87 TYR A N 1
ATOM 730 C CA . TYR A 1 87 ? 4.278 2.802 -3.685 1.00 95.56 87 TYR A CA 1
ATOM 731 C C . TYR A 1 87 ? 3.847 3.717 -4.830 1.00 95.56 87 TYR A C 1
ATOM 733 O O . TYR A 1 87 ? 4.430 3.635 -5.908 1.00 95.56 87 TYR A O 1
ATOM 741 N N . LYS A 1 88 ? 2.916 4.651 -4.593 1.00 94.06 88 LYS A N 1
ATOM 742 C CA . LYS A 1 88 ? 2.520 5.653 -5.596 1.00 94.06 88 LYS A CA 1
ATOM 743 C C . LYS A 1 88 ? 3.715 6.494 -6.051 1.00 94.06 88 LYS A C 1
ATOM 745 O O . LYS A 1 88 ? 3.909 6.649 -7.250 1.00 94.06 88 LYS A O 1
ATOM 750 N N . THR A 1 89 ? 4.566 6.947 -5.126 1.00 92.31 89 THR A N 1
ATOM 751 C CA . THR A 1 89 ? 5.800 7.677 -5.469 1.00 92.31 89 THR A CA 1
ATOM 752 C C . THR A 1 89 ? 6.779 6.824 -6.279 1.00 92.31 89 THR A C 1
ATOM 754 O O . THR A 1 89 ? 7.354 7.316 -7.243 1.00 92.31 89 THR A O 1
ATOM 757 N N . GLN A 1 90 ? 6.956 5.543 -5.944 1.00 90.31 90 GLN A N 1
ATOM 758 C CA . GLN A 1 90 ? 7.838 4.650 -6.710 1.00 90.31 90 GLN A CA 1
ATOM 759 C C . GLN A 1 90 ? 7.346 4.432 -8.148 1.00 90.31 90 GLN A C 1
ATOM 761 O O . GLN A 1 90 ? 8.145 4.465 -9.087 1.00 90.31 90 GLN A O 1
ATOM 766 N N . ILE A 1 91 ? 6.034 4.243 -8.325 1.00 91.56 91 ILE A N 1
ATOM 767 C CA . ILE A 1 91 ? 5.406 4.133 -9.647 1.00 91.56 91 ILE A CA 1
ATOM 768 C C . ILE A 1 91 ? 5.583 5.446 -10.416 1.00 91.56 91 ILE A C 1
ATOM 770 O O . ILE A 1 91 ? 6.038 5.433 -11.555 1.00 91.56 91 ILE A O 1
ATOM 774 N N . GLU A 1 92 ? 5.283 6.583 -9.786 1.00 89.94 92 GLU A N 1
ATOM 775 C CA . GLU A 1 92 ? 5.385 7.905 -10.406 1.00 89.94 92 GLU A CA 1
ATOM 776 C C . GLU A 1 92 ? 6.812 8.221 -10.870 1.00 89.94 92 GLU A C 1
ATOM 778 O O . GLU A 1 92 ? 6.995 8.640 -12.011 1.00 89.94 92 GLU A O 1
ATOM 783 N N . ASN A 1 93 ? 7.822 7.970 -10.033 1.00 87.69 93 ASN A N 1
ATOM 784 C CA . ASN A 1 93 ? 9.226 8.168 -10.400 1.00 87.69 93 ASN A CA 1
ATOM 785 C C . ASN A 1 93 ? 9.609 7.291 -11.604 1.00 87.69 93 ASN A C 1
ATOM 787 O O . ASN A 1 93 ? 10.204 7.774 -12.563 1.00 87.69 93 ASN A O 1
ATOM 791 N N . SER A 1 94 ? 9.166 6.030 -11.614 1.00 86.31 94 SER A N 1
ATOM 792 C CA . SER A 1 94 ? 9.448 5.093 -12.713 1.00 86.31 94 SER A CA 1
ATOM 793 C C . SER A 1 94 ? 8.768 5.491 -14.034 1.00 86.31 94 SER A C 1
ATOM 795 O O . SER A 1 94 ? 9.296 5.228 -15.121 1.00 86.31 94 SER A O 1
ATOM 797 N N . LEU A 1 95 ? 7.601 6.142 -13.963 1.00 83.88 95 LEU A N 1
ATOM 798 C CA . LEU A 1 95 ? 6.874 6.650 -15.129 1.00 83.88 95 LEU A CA 1
ATOM 799 C C . LEU A 1 95 ? 7.436 7.984 -15.638 1.00 83.88 95 LEU A C 1
ATOM 801 O O . LEU A 1 95 ? 7.539 8.159 -16.851 1.00 83.88 95 LEU A O 1
ATOM 805 N N . LYS A 1 96 ? 7.845 8.898 -14.747 1.00 79.31 96 LYS A N 1
ATOM 806 C CA . LYS A 1 96 ? 8.478 10.178 -15.117 1.00 79.31 96 LYS A CA 1
ATOM 807 C C . LYS A 1 96 ? 9.790 9.971 -15.865 1.00 79.31 96 LYS A C 1
ATOM 809 O O . LYS A 1 96 ? 9.997 10.596 -16.895 1.00 79.31 96 LYS A O 1
ATOM 814 N N . ASP A 1 97 ? 10.591 8.993 -15.453 1.00 62.00 97 ASP A N 1
ATOM 815 C CA . ASP A 1 97 ? 11.824 8.611 -16.157 1.00 62.00 97 ASP A CA 1
ATOM 816 C C . ASP A 1 97 ? 11.569 7.905 -17.505 1.00 62.00 97 ASP A C 1
ATOM 818 O O . ASP A 1 97 ? 12.502 7.506 -18.204 1.00 62.00 97 ASP A O 1
ATOM 822 N N . SER A 1 98 ? 10.306 7.651 -17.861 1.00 58.69 98 SER A N 1
ATOM 823 C CA . SER A 1 98 ? 9.901 7.126 -19.173 1.00 58.69 98 SER A CA 1
ATOM 824 C C . SER A 1 98 ? 9.337 8.213 -20.091 1.00 58.69 98 SER A C 1
ATOM 826 O O . SER A 1 98 ? 9.207 7.971 -21.288 1.00 58.69 98 SER A O 1
ATOM 828 N N . GLY A 1 99 ? 9.017 9.387 -19.538 1.00 50.09 99 GLY A N 1
ATOM 829 C CA . GLY A 1 99 ? 8.558 10.563 -20.261 1.00 50.09 99 GLY A CA 1
ATOM 830 C C . GLY A 1 99 ? 9.692 11.565 -20.448 1.00 50.09 99 GLY A C 1
ATOM 831 O O . GLY A 1 99 ? 9.817 12.505 -19.677 1.00 50.09 99 GLY A O 1
ATOM 832 N N . ASP A 1 100 ? 10.463 11.378 -21.516 1.00 45.69 100 ASP A N 1
ATOM 833 C CA . ASP A 1 100 ? 10.952 12.481 -22.341 1.00 45.69 100 ASP A CA 1
ATOM 834 C C . ASP A 1 100 ? 11.925 13.520 -21.732 1.00 45.69 100 ASP A C 1
ATOM 836 O O . ASP A 1 100 ? 11.566 14.568 -21.200 1.00 45.69 100 ASP A O 1
ATOM 840 N N . HIS A 1 101 ? 13.209 13.295 -22.044 1.00 43.72 101 HIS A N 1
ATOM 841 C CA . HIS A 1 101 ? 14.137 14.328 -22.515 1.00 43.72 101 HIS A CA 1
ATOM 842 C C . HIS A 1 101 ? 13.508 15.063 -23.725 1.00 43.72 101 HIS A C 1
ATOM 844 O O . HIS A 1 101 ? 13.855 14.792 -24.869 1.00 43.72 101 HIS A O 1
ATOM 850 N N . TYR A 1 102 ? 12.581 15.994 -23.500 1.00 39.53 102 TYR A N 1
ATOM 851 C CA . TYR A 1 102 ? 12.276 17.041 -24.477 1.00 39.53 102 TYR A CA 1
ATOM 852 C C . TYR A 1 102 ? 12.332 18.396 -23.787 1.00 39.53 102 TYR A C 1
ATOM 854 O O . TYR A 1 102 ? 11.431 18.822 -23.067 1.00 39.53 102 TYR A O 1
ATOM 862 N N . ASP A 1 103 ? 13.464 19.044 -24.040 1.00 50.16 103 ASP A N 1
ATOM 863 C CA . ASP A 1 103 ? 13.629 20.485 -24.032 1.00 50.16 103 ASP A CA 1
ATOM 864 C C . ASP A 1 103 ? 12.443 21.139 -24.752 1.00 50.16 103 ASP A C 1
ATOM 866 O O . ASP A 1 103 ? 12.192 20.883 -25.928 1.00 50.16 103 ASP A O 1
ATOM 870 N N . ASN A 1 104 ? 11.699 21.962 -24.027 1.00 37.38 104 ASN A N 1
ATOM 871 C CA . ASN A 1 104 ? 11.018 23.106 -24.604 1.00 37.38 104 ASN A CA 1
ATOM 872 C C . ASN A 1 104 ? 11.078 24.219 -23.571 1.00 37.38 104 ASN A C 1
ATOM 874 O O . ASN A 1 104 ? 10.167 24.420 -22.764 1.00 37.38 104 ASN A O 1
ATOM 878 N N . GLY A 1 105 ? 12.202 24.933 -23.607 1.00 44.94 105 GLY A N 1
ATOM 879 C CA . GLY A 1 105 ? 12.282 26.282 -23.088 1.00 44.94 105 GLY A CA 1
ATOM 880 C C . GLY A 1 105 ? 11.063 27.100 -23.512 1.00 44.94 105 GLY A C 1
ATOM 881 O O . GLY A 1 105 ? 10.747 27.235 -24.693 1.00 44.94 105 GLY A O 1
ATOM 882 N N . VAL A 1 106 ? 10.401 27.688 -22.524 1.00 38.06 106 VAL A N 1
ATOM 883 C CA . VAL A 1 106 ? 9.544 28.845 -22.738 1.00 38.06 106 VAL A CA 1
ATOM 884 C C . VAL A 1 106 ? 10.195 29.987 -21.983 1.00 38.06 106 VAL A C 1
ATOM 886 O O . VAL A 1 106 ? 10.132 30.073 -20.759 1.00 38.06 106 VAL A O 1
ATOM 889 N N . TYR A 1 107 ? 10.883 30.819 -22.762 1.00 40.22 107 TYR A N 1
ATOM 890 C CA . TYR A 1 107 ? 11.195 32.194 -22.411 1.00 40.22 107 TYR A CA 1
ATOM 891 C C . TYR A 1 107 ? 9.899 32.919 -22.036 1.00 40.22 107 TYR A C 1
ATOM 893 O O . TYR A 1 107 ? 8.972 32.975 -22.847 1.00 40.22 107 TYR A O 1
ATOM 901 N N . LEU A 1 108 ? 9.886 33.524 -20.851 1.00 37.03 108 LEU A N 1
ATOM 902 C CA . LEU A 1 108 ? 9.144 34.748 -20.565 1.00 37.03 108 LEU A CA 1
ATOM 903 C C . LEU A 1 108 ? 10.082 35.712 -19.841 1.00 37.03 108 LEU A C 1
ATOM 905 O O . LEU A 1 108 ? 10.763 35.257 -18.894 1.00 37.03 108 LEU A O 1
#

pLDDT: mean 77.03, std 21.63, range [36.84, 98.19]

Foldseek 3Di:
DDDDDDPPPWDWDDDDDVDIDTDPPPPPVPDDDDDLPQDDPVRLVVLVVLLVVLVVVLVVLCVVVVVPPPPVSVVSNVVSVVSSVVSVVSSVSNVVVVDDPDDDDDDD

Mean predicted aligned error: 16.17 Å

Nearest PDB structures (foldseek):
  2e9x-assembly1_A  TM=8.681E-01  e=1.635E+00  Homo sapiens
  8fbo-assembly1_C  TM=7.862E-01  e=7.404E+00  synthetic construct

Secondary structure (DSSP, 8-state):
---------PPEEEEETTEEEE-------------PPPPPHHHHHHHHHHHHHHHHHHHHHHHH-TTS--HHHHHHHHHHHHHHHHHHHHHHHHHHTTS---------

Organism: NCBI:txid1008807

InterPro domains:
  IPR060113 TMA17, alpha-helical domain [PF26729] (44-92)

Solvent-accessible surface area (backbone atoms only — not comparable to full-atom values): 6942 Å² total; per-residue (Å²): 139,80,82,91,72,84,80,77,88,60,59,69,46,76,80,51,95,96,39,74,46,71,46,80,73,75,82,74,77,80,78,80,80,96,62,84,79,68,58,49,75,67,55,43,52,53,47,49,53,51,38,55,52,47,54,50,52,41,50,56,51,39,69,76,38,74,83,69,74,50,64,68,61,53,49,53,44,53,51,47,50,53,51,39,51,53,48,51,50,52,46,50,54,33,50,53,80,69,59,68,100,64,90,72,87,74,90,127